Protein AF-A0A0H5Q2P3-F1 (afdb_monomer_lite)

Secondary structure (DSSP, 8-state):
------------------------PPPEEEEEEEEE-S--THHHHHHHHHHHHHHHHHHT-TTEEEEEEEEEE-S-S---TT-HHHHHHHHHHHHHHHHHHHHHHHHHHHHHHHHHHHHHHHHHHHHHTT-----S--HHHHHHHEEEEEEEETTEEEEEETTS-EEEEE---

Radius of gyration: 47.55 Å; chains: 1; bounding box: 119×30×133 Å

InterPro domains:
  IPR006119 Resolvase, N-terminal catalytic domain [PF00239] (30-91)
  IPR006119 Resolvase, N-terminal catalytic domain [SM00857] (30-168)
  IPR036162 Resolvase-like, N-terminal catalytic domain superfamily [G3DSA:3.40.50.1390] (24-170)
  IPR036162 Resolvase-like, N-terminal catalytic domain superfamily [SSF53041] (29-163)

Structure (mmCIF, N/CA/C/O backbone):
data_AF-A0A0H5Q2P3-F1
#
_entry.id   AF-A0A0H5Q2P3-F1
#
loop_
_atom_site.group_PDB
_atom_site.id
_atom_site.type_symbol
_atom_site.label_atom_id
_atom_site.label_alt_id
_atom_site.label_comp_id
_atom_site.label_asym_id
_atom_site.label_entity_id
_atom_site.label_seq_id
_atom_site.pdbx_PDB_ins_code
_atom_site.Cartn_x
_atom_site.Cartn_y
_atom_site.Cartn_z
_atom_site.occupancy
_atom_site.B_iso_or_equiv
_atom_site.auth_seq_id
_atom_site.auth_comp_id
_atom_site.auth_asym_id
_atom_site.auth_atom_id
_atom_site.pdbx_PDB_model_num
ATOM 1 N N . MET A 1 1 ? -90.071 15.839 89.138 1.00 45.66 1 MET A N 1
ATOM 2 C CA . MET A 1 1 ? -89.807 14.801 88.117 1.00 45.66 1 MET A CA 1
ATOM 3 C C . MET A 1 1 ? -89.046 15.456 86.973 1.00 45.66 1 MET A C 1
ATOM 5 O O . MET A 1 1 ? -89.573 16.377 86.366 1.00 45.66 1 MET A O 1
ATOM 9 N N . GLN A 1 2 ? -87.776 15.092 86.784 1.00 47.16 2 GLN A N 1
ATOM 10 C CA . GLN A 1 2 ? -86.859 15.706 85.813 1.00 47.16 2 GLN A CA 1
ATOM 11 C C . GLN A 1 2 ? -87.027 15.054 84.431 1.00 47.16 2 GLN A C 1
ATOM 13 O O . GLN A 1 2 ? -86.997 13.831 84.327 1.00 47.16 2 GLN A O 1
ATOM 18 N N . GLN A 1 3 ? -87.199 15.863 83.381 1.00 50.00 3 GLN A N 1
ATOM 19 C CA . GLN A 1 3 ? -87.182 15.407 81.988 1.00 50.00 3 GLN A CA 1
ATOM 20 C C . GLN A 1 3 ? -85.753 15.024 81.586 1.00 50.00 3 GLN A C 1
ATOM 22 O O . GLN A 1 3 ? -84.859 15.870 81.528 1.00 50.00 3 GLN A O 1
ATOM 27 N N . THR A 1 4 ? -85.536 13.745 81.302 1.00 48.09 4 THR A N 1
ATOM 28 C CA . THR A 1 4 ? -84.261 13.206 80.831 1.00 48.09 4 THR A CA 1
ATOM 29 C C . THR A 1 4 ? -84.142 13.385 79.316 1.00 48.09 4 THR A C 1
ATOM 31 O O . THR A 1 4 ? -84.950 12.883 78.537 1.00 48.09 4 THR A O 1
ATOM 34 N N . LYS A 1 5 ? -83.122 14.130 78.876 1.00 60.91 5 LYS A N 1
ATOM 35 C CA . LYS A 1 5 ? -82.718 14.205 77.464 1.00 60.91 5 LYS A CA 1
ATOM 36 C C . LYS A 1 5 ? -82.157 12.843 77.039 1.00 60.91 5 LYS A C 1
ATOM 38 O O . LYS A 1 5 ? -81.175 12.386 77.618 1.00 60.91 5 LYS A O 1
ATOM 43 N N . ASN A 1 6 ? -82.742 12.223 76.015 1.00 54.59 6 ASN A N 1
ATOM 44 C CA . ASN A 1 6 ? -82.193 11.012 75.400 1.00 54.59 6 ASN A CA 1
ATOM 45 C C . ASN A 1 6 ? -80.932 11.360 74.596 1.00 54.59 6 ASN A C 1
ATOM 47 O O . ASN A 1 6 ? -81.016 11.898 73.494 1.00 54.59 6 ASN A O 1
ATOM 51 N N . ILE A 1 7 ? -79.760 11.050 75.152 1.00 61.44 7 ILE A N 1
ATOM 52 C CA . ILE A 1 7 ? -78.470 11.159 74.464 1.00 61.44 7 ILE A CA 1
ATOM 53 C C . ILE A 1 7 ? -78.120 9.776 73.918 1.00 61.44 7 ILE A C 1
ATOM 55 O O . ILE A 1 7 ? -77.894 8.839 74.679 1.00 61.44 7 ILE A O 1
ATOM 59 N N . THR A 1 8 ? -78.066 9.646 72.593 1.00 52.88 8 THR A N 1
ATOM 60 C CA . THR A 1 8 ? -77.562 8.431 71.940 1.00 52.88 8 THR A CA 1
ATOM 61 C C . THR A 1 8 ? -76.049 8.554 71.799 1.00 52.88 8 THR A C 1
ATOM 63 O O . THR A 1 8 ? -75.558 9.348 71.000 1.00 52.88 8 THR A O 1
ATOM 66 N N . VAL A 1 9 ? -75.305 7.787 72.595 1.00 60.50 9 VAL A N 1
ATOM 67 C CA . VAL A 1 9 ? -73.844 7.700 72.500 1.00 60.50 9 VAL A CA 1
ATOM 68 C C . VAL A 1 9 ? -73.496 6.637 71.464 1.00 60.50 9 VAL A C 1
ATOM 70 O O . VAL A 1 9 ? -73.752 5.454 71.674 1.00 60.50 9 VAL A O 1
ATOM 73 N N . ILE A 1 10 ? -72.913 7.051 70.340 1.00 50.59 10 ILE A N 1
ATOM 74 C CA . ILE A 1 10 ? -72.349 6.122 69.356 1.00 50.59 10 ILE A CA 1
ATOM 75 C C . ILE A 1 10 ? -70.945 5.745 69.848 1.00 50.59 10 ILE A C 1
ATOM 77 O O . ILE A 1 10 ? -70.084 6.625 69.930 1.00 50.59 10 ILE A O 1
ATOM 81 N N . PRO A 1 11 ? -70.681 4.474 70.199 1.00 60.94 11 PRO A N 1
ATOM 82 C CA . PRO A 1 11 ? -69.363 4.070 70.663 1.00 60.94 11 PRO A CA 1
ATOM 83 C C . PRO A 1 11 ? -68.347 4.205 69.527 1.00 60.94 11 PRO A C 1
ATOM 85 O O . PRO A 1 11 ? -68.638 3.894 68.368 1.00 60.94 11 PRO A O 1
ATOM 88 N N . ALA A 1 12 ? -67.132 4.640 69.861 1.00 40.16 12 ALA A N 1
ATOM 89 C CA . ALA A 1 12 ? -66.026 4.649 68.916 1.00 40.16 12 ALA A CA 1
ATOM 90 C C . ALA A 1 12 ? -65.778 3.214 68.422 1.00 40.16 12 ALA A C 1
ATOM 92 O O . ALA A 1 12 ? -65.299 2.355 69.166 1.00 40.16 12 ALA A O 1
ATOM 93 N N . ARG A 1 13 ? -66.116 2.936 67.157 1.00 50.28 13 ARG A N 1
ATOM 94 C CA . ARG A 1 13 ? -65.720 1.694 66.489 1.00 50.28 13 ARG A CA 1
ATOM 95 C C . ARG A 1 13 ? -64.194 1.672 66.435 1.00 50.28 13 ARG A C 1
ATOM 97 O O . ARG A 1 13 ? -63.604 2.418 65.654 1.00 50.28 13 ARG A O 1
ATOM 104 N N . ARG A 1 14 ? -63.543 0.805 67.220 1.00 54.97 14 ARG A N 1
ATOM 105 C CA . ARG A 1 14 ? -62.160 0.415 66.917 1.00 54.97 14 ARG A CA 1
ATOM 106 C C . ARG A 1 14 ? -62.189 -0.182 65.517 1.00 54.97 14 ARG A C 1
ATOM 108 O O . ARG A 1 14 ? -62.821 -1.216 65.305 1.00 54.97 14 ARG A O 1
ATOM 115 N N . ARG A 1 15 ? -61.538 0.475 64.554 1.00 48.56 15 ARG A N 1
ATOM 116 C CA . ARG A 1 15 ? -61.159 -0.214 63.324 1.00 48.56 15 ARG A CA 1
ATOM 117 C C . ARG A 1 15 ? -60.328 -1.409 63.773 1.00 48.56 15 ARG A C 1
ATOM 119 O O . ARG A 1 15 ? -59.270 -1.226 64.366 1.00 48.56 15 ARG A O 1
ATOM 126 N N . VAL A 1 16 ? -60.827 -2.613 63.518 1.00 52.25 16 VAL A N 1
ATOM 127 C CA . VAL A 1 16 ? -60.023 -3.835 63.539 1.00 52.25 16 VAL A CA 1
ATOM 128 C C . VAL A 1 16 ? -59.138 -3.753 62.294 1.00 52.25 16 VAL A C 1
ATOM 130 O O . VAL A 1 16 ? -59.418 -4.346 61.261 1.00 52.25 16 VAL A O 1
ATOM 133 N N . GLY A 1 17 ? -58.175 -2.836 62.341 1.00 41.78 17 GLY A N 1
ATOM 134 C CA . GLY A 1 17 ? -57.186 -2.600 61.310 1.00 41.78 17 GLY A CA 1
ATOM 135 C C . GLY A 1 17 ? -55.901 -3.240 61.778 1.00 41.78 17 GLY A C 1
ATOM 136 O O . GLY A 1 17 ? -55.328 -2.765 62.749 1.00 41.78 17 GLY A O 1
ATOM 137 N N . ASN A 1 18 ? -55.517 -4.303 61.076 1.00 45.16 18 ASN A N 1
ATOM 138 C CA . ASN A 1 18 ? -54.254 -5.019 61.149 1.00 45.16 18 ASN A CA 1
ATOM 139 C C . ASN A 1 18 ? -53.842 -5.481 62.549 1.00 45.16 18 ASN A C 1
ATOM 141 O O . ASN A 1 18 ? -53.477 -4.707 63.428 1.00 45.16 18 ASN A O 1
ATOM 145 N N . SER A 1 19 ? -53.786 -6.800 62.706 1.00 48.91 19 SER A N 1
ATOM 146 C CA . SER A 1 19 ? -52.735 -7.440 63.482 1.00 48.91 19 SER A CA 1
ATOM 147 C C . SER A 1 19 ? -51.402 -6.778 63.121 1.00 48.91 19 SER A C 1
ATOM 149 O O . SER A 1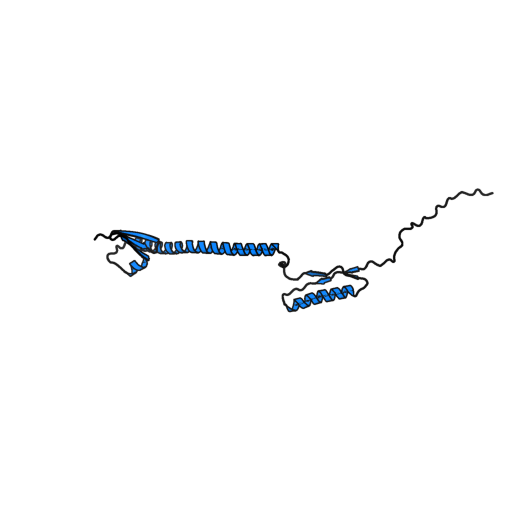 19 ? -50.777 -7.109 62.115 1.00 48.91 19 SER A O 1
ATOM 151 N N . ALA A 1 20 ? -51.010 -5.784 63.918 1.00 46.09 20 ALA A N 1
ATOM 152 C CA . ALA A 1 20 ? -49.665 -5.260 63.952 1.00 46.09 20 ALA A CA 1
ATOM 153 C C . ALA A 1 20 ? -48.793 -6.426 64.412 1.00 46.09 20 ALA A C 1
ATOM 155 O O . ALA A 1 20 ? -48.596 -6.648 65.605 1.00 46.09 20 ALA A O 1
ATOM 156 N N . LYS A 1 21 ? -48.344 -7.231 63.440 1.00 52.78 21 LYS A N 1
ATOM 157 C CA . LYS A 1 21 ? -47.070 -7.927 63.559 1.00 52.78 21 LYS A CA 1
ATOM 158 C C . LYS A 1 21 ? -46.088 -6.882 64.066 1.00 52.78 21 LYS A C 1
ATOM 160 O O . LYS A 1 21 ? -46.120 -5.756 63.561 1.00 52.78 21 LYS A O 1
ATOM 165 N N . GLU A 1 22 ? -45.345 -7.253 65.104 1.00 54.31 22 GLU A N 1
ATOM 166 C CA . GLU A 1 22 ? -44.180 -6.540 65.618 1.00 54.31 22 GLU A CA 1
ATOM 167 C C . GLU A 1 22 ? -43.627 -5.600 64.559 1.00 54.31 22 GLU A C 1
ATOM 169 O O . GLU A 1 22 ? -43.312 -6.028 63.449 1.00 54.31 22 GLU A O 1
ATOM 174 N N . SER A 1 23 ? -43.610 -4.310 64.880 1.00 53.53 23 SER A N 1
ATOM 175 C CA . SER A 1 23 ? -42.927 -3.309 64.083 1.00 53.53 23 SER A CA 1
ATOM 176 C C . SER A 1 23 ? -41.446 -3.676 64.056 1.00 53.53 23 SER A C 1
ATOM 178 O O . SER A 1 23 ? -40.664 -3.158 64.851 1.00 53.53 23 SER A O 1
ATOM 180 N N . GLU A 1 24 ? -41.077 -4.608 63.178 1.00 61.22 24 GLU A N 1
ATOM 181 C CA . GLU A 1 24 ? -39.721 -4.773 62.698 1.00 61.22 24 GLU A CA 1
ATOM 182 C C . GLU A 1 24 ? -39.373 -3.415 62.108 1.00 61.22 24 GLU A C 1
ATOM 184 O O . GLU A 1 24 ? -39.916 -3.000 61.080 1.00 61.22 24 GLU A O 1
ATOM 189 N N . ILE A 1 25 ? -38.558 -2.663 62.846 1.00 66.06 25 ILE A N 1
ATOM 190 C CA . ILE A 1 25 ? -37.957 -1.436 62.346 1.00 66.06 25 ILE A CA 1
ATOM 191 C C . ILE A 1 25 ? -37.365 -1.817 60.985 1.00 66.06 25 ILE A C 1
ATOM 193 O O . ILE A 1 25 ? -36.602 -2.786 60.919 1.00 66.06 25 ILE A O 1
ATOM 197 N N . PRO A 1 26 ? -37.767 -1.154 59.887 1.00 72.94 26 PRO A N 1
ATOM 198 C CA . PRO A 1 26 ? -37.302 -1.542 58.569 1.00 72.94 26 PRO A CA 1
ATOM 199 C C . PRO A 1 26 ? -35.779 -1.456 58.566 1.00 72.94 26 PRO A C 1
ATOM 201 O O . PRO A 1 26 ? -35.215 -0.397 58.855 1.00 72.94 26 PRO A O 1
ATOM 204 N N . LYS A 1 27 ? -35.127 -2.588 58.284 1.00 80.19 27 LYS A N 1
ATOM 205 C CA . LYS A 1 27 ? -33.669 -2.674 58.255 1.00 80.19 27 LYS A CA 1
ATOM 206 C C . LYS A 1 27 ? -33.116 -1.639 57.288 1.00 80.19 27 LYS A C 1
ATOM 208 O O . LYS A 1 27 ? -33.666 -1.417 56.205 1.00 80.19 27 LYS A O 1
ATOM 213 N N . LEU A 1 28 ? -32.015 -1.004 57.672 1.00 81.00 28 LEU A N 1
ATOM 214 C CA . LEU A 1 28 ? -31.369 -0.033 56.805 1.00 81.00 28 LEU A CA 1
ATOM 215 C C . LEU A 1 28 ? -30.769 -0.776 55.610 1.00 81.00 28 LEU A C 1
ATOM 217 O O . LEU A 1 28 ? -29.913 -1.643 55.771 1.00 81.00 28 LEU A O 1
ATOM 221 N N . ARG A 1 29 ? -31.218 -0.439 54.403 1.00 83.25 29 ARG A N 1
ATOM 222 C CA . ARG A 1 29 ? -30.678 -1.007 53.167 1.00 83.25 29 ARG A CA 1
ATOM 223 C C . ARG A 1 29 ? -29.324 -0.374 52.877 1.00 83.25 29 ARG A C 1
ATOM 225 O O . ARG A 1 29 ? -29.259 0.810 52.554 1.00 83.25 29 ARG A O 1
ATOM 232 N N . VAL A 1 30 ? -28.256 -1.155 52.999 1.00 84.25 30 VAL A N 1
ATOM 233 C CA . VAL A 1 30 ? -26.876 -0.684 52.840 1.00 84.25 30 VAL A CA 1
ATOM 234 C C . VAL A 1 30 ? -26.250 -1.331 51.610 1.00 84.25 30 VAL A C 1
ATOM 236 O O . VAL A 1 30 ? -26.335 -2.545 51.419 1.00 84.25 30 VAL A O 1
ATOM 239 N N . ALA A 1 31 ? -25.610 -0.508 50.783 1.00 83.44 31 ALA A N 1
ATOM 240 C CA . ALA A 1 31 ? -24.776 -0.936 49.669 1.00 83.44 31 ALA A CA 1
ATOM 241 C C . ALA A 1 31 ? -23.370 -0.348 49.829 1.00 83.44 31 ALA A C 1
ATOM 243 O O . ALA A 1 31 ? -23.225 0.762 50.345 1.00 83.44 31 ALA A O 1
ATOM 244 N N . ALA A 1 32 ? -22.348 -1.076 49.382 1.00 78.81 32 ALA A N 1
ATOM 245 C CA . ALA A 1 32 ? -20.974 -0.576 49.357 1.00 78.81 32 ALA A CA 1
ATOM 246 C C . ALA A 1 32 ? -20.563 -0.184 47.934 1.00 78.81 32 ALA A C 1
ATOM 248 O O . ALA A 1 32 ? -20.983 -0.824 46.967 1.00 78.81 32 ALA A O 1
ATOM 249 N N . TYR A 1 33 ? -19.741 0.863 47.829 1.00 78.50 33 TYR A N 1
ATOM 250 C CA . TYR A 1 33 ? -19.111 1.283 46.582 1.00 78.50 33 TYR A CA 1
ATOM 251 C C . TYR A 1 33 ? -17.609 0.995 46.629 1.00 78.50 33 TYR A C 1
ATOM 253 O O . TYR A 1 33 ? -16.918 1.522 47.502 1.00 78.50 33 TYR A O 1
ATOM 261 N N . CYS A 1 34 ? -17.111 0.175 45.706 1.00 72.44 34 CYS A N 1
ATOM 262 C CA . CYS A 1 34 ? -15.703 -0.223 45.641 1.00 72.44 34 CYS A CA 1
ATOM 263 C C . CYS A 1 34 ? -15.049 0.331 44.365 1.00 72.44 34 CYS A C 1
ATOM 265 O O . CYS A 1 34 ? -15.642 0.268 43.289 1.00 72.44 34 CYS A O 1
ATOM 267 N N . ARG A 1 35 ? -13.825 0.866 44.479 1.00 68.12 35 ARG A N 1
ATOM 268 C CA . ARG A 1 35 ? -13.028 1.389 43.356 1.00 68.12 35 ARG A CA 1
ATOM 269 C C . ARG A 1 35 ? -11.548 1.081 43.571 1.00 68.12 35 ARG A C 1
ATOM 271 O O . ARG A 1 35 ? -11.008 1.388 44.629 1.00 68.12 35 ARG A O 1
ATOM 278 N N . VAL A 1 36 ? -10.880 0.581 42.536 1.00 65.31 36 VAL A N 1
ATOM 279 C CA . VAL A 1 36 ? -9.415 0.424 42.456 1.00 65.31 36 VAL A CA 1
ATOM 280 C C . VAL A 1 36 ? -8.901 1.221 41.260 1.00 65.31 36 VAL A C 1
ATOM 282 O O . VAL A 1 36 ? -9.552 1.237 40.227 1.00 65.31 36 VAL A O 1
ATOM 285 N N . SER A 1 37 ? -7.807 1.972 41.408 1.00 53.72 37 SER A N 1
ATOM 286 C CA . SER A 1 37 ? -7.390 2.993 40.428 1.00 53.72 37 SER A CA 1
ATOM 287 C C . SER A 1 37 ? -6.096 2.687 39.664 1.00 53.72 37 SER A C 1
ATOM 289 O O . SER A 1 37 ? -5.586 3.587 39.000 1.00 53.72 37 SER A O 1
ATOM 291 N N . THR A 1 38 ? -5.528 1.481 39.765 1.00 53.69 38 THR A N 1
ATOM 292 C CA . THR A 1 38 ? -4.227 1.151 39.146 1.00 53.69 38 THR A CA 1
ATOM 293 C C . THR A 1 38 ? -4.152 -0.287 38.622 1.00 53.69 38 THR A C 1
ATOM 295 O O . THR A 1 38 ? -4.598 -1.209 39.298 1.00 53.69 38 THR A O 1
ATOM 298 N N . ASP A 1 39 ? -3.529 -0.453 37.451 1.00 51.28 39 ASP A N 1
ATOM 299 C CA . ASP A 1 39 ? -3.433 -1.675 36.627 1.00 51.28 39 ASP A CA 1
ATOM 300 C C . ASP A 1 39 ? -2.271 -2.604 37.049 1.00 51.28 39 ASP A C 1
ATOM 302 O O . ASP A 1 39 ? -1.346 -2.859 36.284 1.00 51.28 39 ASP A O 1
ATOM 306 N N . SER A 1 40 ? -2.249 -3.032 38.315 1.00 51.25 40 SER A N 1
ATOM 307 C CA . SER A 1 40 ? -1.289 -4.038 38.806 1.00 51.25 40 SER A CA 1
ATOM 308 C C . SER A 1 40 ? -2.026 -5.325 39.165 1.00 51.25 40 SER A C 1
ATOM 310 O O . SER A 1 40 ? -3.049 -5.264 39.846 1.00 51.25 40 SER A O 1
ATOM 312 N N . ASP A 1 41 ? -1.492 -6.485 38.773 1.00 51.22 41 ASP A N 1
ATOM 313 C CA . ASP A 1 41 ? -2.068 -7.810 39.061 1.00 51.22 41 ASP A CA 1
ATOM 314 C C . ASP A 1 41 ? -2.225 -8.081 40.573 1.00 51.22 41 ASP A C 1
ATOM 316 O O . ASP A 1 41 ? -3.123 -8.812 40.991 1.00 51.22 41 ASP A O 1
ATOM 320 N N . GLU A 1 42 ? -1.431 -7.417 41.422 1.00 52.88 42 GLU A N 1
ATOM 321 C CA . GLU A 1 42 ? -1.582 -7.445 42.887 1.00 52.88 42 GLU A CA 1
ATOM 322 C C . GLU A 1 42 ? -2.919 -6.831 43.370 1.00 52.88 42 GLU A C 1
ATOM 324 O O . GLU A 1 42 ? -3.331 -7.049 44.512 1.00 52.88 42 GLU A O 1
ATOM 329 N N . GLN A 1 43 ? -3.626 -6.081 42.513 1.00 54.38 43 GLN A N 1
ATOM 330 C CA . GLN A 1 43 ? -4.892 -5.410 42.831 1.00 54.38 43 GLN A CA 1
ATOM 331 C C . GLN A 1 43 ? -6.144 -6.236 42.515 1.00 54.38 43 GLN A C 1
ATOM 333 O O . GLN A 1 43 ? -7.208 -5.925 43.049 1.00 54.38 43 GLN A O 1
ATOM 338 N N . ALA A 1 44 ? -6.055 -7.307 41.718 1.00 52.19 44 ALA A N 1
ATOM 339 C CA . ALA A 1 44 ? -7.192 -8.220 41.544 1.00 52.19 44 ALA A CA 1
ATOM 340 C C . ALA A 1 44 ? -7.592 -8.828 42.902 1.00 52.19 44 ALA A C 1
ATOM 342 O O . ALA A 1 44 ? -8.761 -8.820 43.291 1.00 52.19 44 ALA A O 1
ATOM 343 N N . THR A 1 45 ? -6.579 -9.199 43.689 1.00 54.75 45 THR A N 1
ATOM 344 C CA . THR A 1 45 ? -6.725 -9.658 45.073 1.00 54.75 45 THR A CA 1
ATOM 345 C C . THR A 1 45 ? -7.248 -8.554 45.999 1.00 54.75 45 THR A C 1
ATOM 347 O O . THR A 1 45 ? -8.010 -8.839 46.918 1.00 54.75 45 THR A O 1
ATOM 350 N N . SER A 1 46 ? -6.885 -7.282 45.777 1.00 65.06 46 SER A N 1
ATOM 351 C CA . SER A 1 46 ? -7.347 -6.163 46.616 1.00 65.06 46 SER A CA 1
ATOM 352 C C . SER A 1 46 ? -8.794 -5.753 46.324 1.00 65.06 46 SER A C 1
ATOM 354 O O . SER A 1 46 ? -9.480 -5.262 47.222 1.00 65.06 46 SER A O 1
ATOM 356 N N . TYR A 1 47 ? -9.280 -5.965 45.100 1.00 68.31 47 TYR A N 1
ATOM 357 C CA . TYR A 1 47 ? -10.676 -5.755 44.731 1.00 68.31 47 TYR A CA 1
ATOM 358 C C . TYR A 1 47 ? -11.578 -6.836 45.328 1.00 68.31 47 TYR A C 1
ATOM 360 O O . TYR A 1 47 ? -12.543 -6.513 46.022 1.00 68.31 47 TYR A O 1
ATOM 368 N N . GLU A 1 48 ? -11.234 -8.109 45.123 1.00 71.06 48 GLU A N 1
ATOM 369 C CA . GLU A 1 48 ? -11.977 -9.232 45.704 1.00 71.06 48 GLU A CA 1
ATOM 370 C C . GLU A 1 48 ? -11.999 -9.137 47.235 1.00 71.06 48 GLU A C 1
ATOM 372 O O . GLU A 1 48 ? -13.068 -9.244 47.836 1.00 71.06 48 GLU A O 1
ATOM 377 N N . ALA A 1 49 ? -10.868 -8.776 47.856 1.00 75.62 49 ALA A N 1
ATOM 378 C CA . ALA A 1 49 ? -10.793 -8.531 49.294 1.00 75.62 49 ALA A CA 1
ATOM 379 C C . ALA A 1 49 ? -11.666 -7.351 49.760 1.00 75.62 49 ALA A C 1
ATOM 381 O O . ALA A 1 49 ? -12.260 -7.423 50.833 1.00 75.62 49 ALA A O 1
ATOM 382 N N . GLN A 1 50 ? -11.778 -6.261 48.987 1.00 73.62 50 GLN A N 1
ATOM 383 C CA . GLN A 1 50 ? -12.661 -5.134 49.327 1.00 73.62 50 GLN A CA 1
ATOM 384 C C . GLN A 1 50 ? -14.138 -5.525 49.242 1.00 73.62 50 GLN A C 1
ATOM 386 O O . GLN A 1 50 ? -14.918 -5.193 50.137 1.00 73.62 50 GLN A O 1
ATOM 391 N N . VAL A 1 51 ? -14.522 -6.248 48.188 1.00 79.06 51 VAL A N 1
ATOM 392 C CA . VAL A 1 51 ? -15.892 -6.741 48.004 1.00 79.06 51 VAL A CA 1
ATOM 393 C C . VAL A 1 51 ? -16.263 -7.693 49.138 1.00 79.06 51 VAL A C 1
ATOM 395 O O . VAL A 1 51 ? -17.324 -7.536 49.744 1.00 79.06 51 VAL A O 1
ATOM 398 N N . GLU A 1 52 ? -15.386 -8.640 49.468 1.00 82.62 52 GLU A N 1
ATOM 399 C CA . GLU A 1 52 ? -15.586 -9.592 50.562 1.00 82.62 52 GLU A CA 1
ATOM 400 C C . GLU A 1 52 ? -15.671 -8.874 51.917 1.00 82.62 52 GLU A C 1
ATOM 402 O O . GLU A 1 52 ? -16.665 -9.019 52.630 1.00 82.62 52 GLU A O 1
ATOM 407 N N . HIS A 1 53 ? -14.712 -7.994 52.222 1.00 84.38 53 HIS A N 1
ATOM 408 C CA . HIS A 1 53 ? -14.673 -7.241 53.475 1.00 84.38 53 HIS A CA 1
ATOM 409 C C . HIS A 1 53 ? -15.956 -6.438 53.722 1.00 84.38 53 HIS A C 1
ATOM 411 O O . HIS A 1 53 ? -16.536 -6.513 54.807 1.00 84.38 53 HIS A O 1
ATOM 417 N N . TYR A 1 54 ? -16.425 -5.676 52.728 1.00 81.06 54 TYR A N 1
ATOM 418 C CA . TYR A 1 54 ? -17.632 -4.863 52.885 1.00 81.06 54 TYR A CA 1
ATOM 419 C C . TYR A 1 54 ? -18.918 -5.692 52.842 1.00 81.06 54 TYR A C 1
ATOM 421 O O . TYR A 1 54 ? -19.879 -5.342 53.531 1.00 81.06 54 TYR A O 1
ATOM 429 N N . THR A 1 55 ? -18.940 -6.807 52.104 1.00 83.62 55 THR A N 1
ATOM 430 C CA . THR A 1 55 ? -20.052 -7.768 52.165 1.00 83.62 55 THR A CA 1
ATOM 431 C C . THR A 1 55 ? -20.221 -8.287 53.587 1.00 83.62 55 THR A C 1
ATOM 433 O O . THR A 1 55 ? -21.323 -8.237 54.141 1.00 83.62 55 THR A O 1
ATOM 436 N N . ASP A 1 56 ? -19.128 -8.734 54.199 1.00 86.44 56 ASP A N 1
ATOM 437 C CA . ASP A 1 56 ? -19.138 -9.290 55.547 1.00 86.44 56 ASP A CA 1
ATOM 438 C C . ASP A 1 56 ? -19.422 -8.222 56.598 1.00 86.44 56 ASP A C 1
ATOM 440 O O . ASP A 1 56 ? -20.210 -8.449 57.517 1.00 86.44 56 ASP A O 1
ATOM 444 N N . TYR A 1 57 ? -18.861 -7.023 56.435 1.00 85.44 57 TYR A N 1
ATOM 445 C CA . TYR A 1 57 ? -19.129 -5.894 57.320 1.00 85.44 57 TYR A CA 1
ATOM 446 C C . TYR A 1 57 ? -20.613 -5.507 57.329 1.00 85.44 57 TYR A C 1
ATOM 448 O O . TYR A 1 57 ? -21.186 -5.274 58.397 1.00 85.44 57 TYR A O 1
ATOM 456 N N . ILE A 1 58 ? -21.265 -5.491 56.161 1.00 86.50 58 ILE A N 1
ATOM 457 C CA . ILE A 1 58 ? -22.695 -5.187 56.072 1.00 86.50 58 ILE A CA 1
ATOM 458 C C . ILE A 1 58 ? -23.527 -6.321 56.677 1.00 86.50 58 ILE A C 1
ATOM 460 O O . ILE A 1 58 ? -24.433 -6.062 57.466 1.00 86.50 58 ILE A O 1
ATOM 464 N N . ARG A 1 59 ? -23.194 -7.581 56.370 1.00 84.81 59 ARG A N 1
ATOM 465 C CA . ARG A 1 59 ? -23.920 -8.761 56.873 1.00 84.81 59 ARG A CA 1
ATOM 466 C C . ARG A 1 59 ? -23.772 -8.984 58.376 1.00 84.81 59 ARG A C 1
ATOM 468 O O . ARG A 1 59 ? -24.659 -9.572 58.989 1.00 84.81 59 ARG A O 1
ATOM 475 N N . LYS A 1 60 ? -22.678 -8.518 58.981 1.00 90.50 60 LYS A N 1
ATOM 476 C CA . LYS A 1 60 ? -22.432 -8.629 60.426 1.00 90.50 60 LYS A CA 1
ATOM 477 C C . LYS A 1 60 ? -23.399 -7.784 61.265 1.00 90.50 60 LYS A C 1
ATOM 479 O O . LYS A 1 60 ? -23.557 -8.057 62.452 1.00 90.50 60 LYS A O 1
ATOM 484 N N . ASN A 1 61 ? -24.050 -6.784 60.670 1.00 86.19 61 ASN A N 1
ATOM 485 C CA . ASN A 1 61 ? -25.010 -5.922 61.351 1.00 86.19 61 ASN A CA 1
ATOM 486 C C . ASN A 1 61 ? -26.448 -6.431 61.113 1.00 86.19 61 ASN A C 1
ATOM 488 O O . ASN A 1 61 ? -26.954 -6.300 60.000 1.00 86.19 61 ASN A O 1
ATOM 492 N N . PRO A 1 62 ? -27.146 -6.981 62.130 1.00 83.44 62 PRO A N 1
ATOM 493 C CA . PRO A 1 62 ? -28.493 -7.544 61.956 1.00 83.44 62 PRO A CA 1
ATOM 494 C C . PRO A 1 62 ? -29.558 -6.488 61.619 1.00 83.44 62 PRO A C 1
ATOM 496 O O . PRO A 1 62 ? -30.596 -6.833 61.048 1.00 83.44 62 PRO A O 1
ATOM 499 N N . GLU A 1 63 ? -29.265 -5.221 61.927 1.00 85.06 63 GLU A N 1
ATOM 500 C CA . GLU A 1 63 ? -30.074 -4.033 61.631 1.00 85.06 63 GLU A CA 1
ATOM 501 C C . GLU A 1 63 ? -29.992 -3.596 60.159 1.00 85.06 63 GLU A C 1
ATOM 503 O O . GLU A 1 63 ? -30.728 -2.700 59.736 1.00 85.06 63 GLU A O 1
ATOM 508 N N . TRP A 1 64 ? -29.083 -4.182 59.372 1.00 87.00 64 TRP A N 1
ATOM 509 C CA . TRP A 1 64 ? -28.858 -3.819 57.976 1.00 87.00 64 TRP A CA 1
ATOM 510 C C . TRP A 1 64 ? -29.333 -4.914 57.022 1.00 87.00 64 TRP A C 1
ATOM 512 O O . TRP A 1 64 ? -29.285 -6.110 57.308 1.00 87.00 64 TRP A O 1
ATOM 522 N N . GLU A 1 65 ? -29.794 -4.486 55.853 1.00 84.50 65 GLU A N 1
ATOM 523 C CA . GLU A 1 65 ? -30.133 -5.346 54.727 1.00 84.50 65 GLU A CA 1
ATOM 524 C C . GLU A 1 65 ? -29.135 -5.077 53.599 1.00 84.50 65 GLU A C 1
ATOM 526 O O . GLU A 1 65 ? -28.988 -3.944 53.134 1.00 84.50 65 GLU A O 1
ATOM 531 N N . PHE A 1 66 ? -28.432 -6.118 53.155 1.00 83.06 66 PHE A N 1
ATOM 532 C CA . PHE A 1 66 ? -27.463 -6.011 52.070 1.00 83.06 66 PHE A CA 1
ATOM 533 C C . PHE A 1 66 ? -28.180 -5.742 50.741 1.00 83.06 66 PHE A C 1
ATOM 535 O O . PHE A 1 66 ? -28.830 -6.624 50.183 1.00 83.06 66 PHE A O 1
ATOM 542 N N . ALA A 1 67 ? -28.051 -4.519 50.230 1.00 81.50 67 ALA A N 1
ATOM 543 C CA . ALA A 1 67 ? -28.702 -4.073 49.000 1.00 81.50 67 ALA A CA 1
ATOM 544 C C . ALA A 1 67 ? -27.845 -4.289 47.737 1.00 81.50 67 ALA A C 1
ATOM 546 O O . ALA A 1 67 ? -28.325 -4.042 46.632 1.00 81.50 67 ALA A O 1
ATOM 547 N N . GLY A 1 68 ? -26.604 -4.760 47.898 1.00 75.25 68 GLY A N 1
ATOM 548 C CA . GLY A 1 68 ? -25.666 -5.051 46.815 1.00 75.25 68 GLY A CA 1
ATOM 549 C C . GLY A 1 68 ? -24.332 -4.323 46.967 1.00 75.25 68 GLY A C 1
ATOM 550 O O . GLY A 1 68 ? -24.144 -3.496 47.860 1.00 75.25 68 GLY A O 1
ATOM 551 N N . ILE A 1 69 ? -23.399 -4.639 46.075 1.00 76.75 69 ILE A N 1
ATOM 552 C CA . ILE A 1 69 ? -22.130 -3.921 45.933 1.00 76.75 69 ILE A CA 1
ATOM 553 C C . ILE A 1 69 ? -22.088 -3.327 44.538 1.00 76.75 69 ILE A C 1
ATOM 555 O O . ILE A 1 69 ? -22.326 -4.022 43.551 1.00 76.75 69 ILE A O 1
ATOM 559 N N . PHE A 1 70 ? -21.794 -2.035 44.480 1.00 72.06 70 PHE A N 1
ATOM 560 C CA . PHE A 1 70 ? -21.566 -1.310 43.245 1.00 72.06 70 PHE A CA 1
ATOM 561 C C . PHE A 1 70 ? -20.068 -1.113 43.106 1.00 72.06 70 PHE A C 1
ATOM 563 O O . PHE A 1 70 ? -19.426 -0.535 43.974 1.00 72.06 70 PHE A O 1
ATOM 570 N N . ALA A 1 71 ? -19.498 -1.612 42.027 1.00 64.31 71 ALA A N 1
ATOM 571 C CA . ALA A 1 71 ? -18.089 -1.432 41.759 1.00 64.31 71 ALA A CA 1
ATOM 572 C C . ALA A 1 71 ? -17.919 -0.619 40.490 1.00 64.31 71 ALA A C 1
ATOM 574 O O . ALA A 1 71 ? -18.531 -0.925 39.464 1.00 64.31 71 ALA A O 1
ATOM 575 N N . ASP A 1 72 ? -17.080 0.402 40.585 1.00 58.66 72 ASP A N 1
ATOM 576 C CA . ASP A 1 72 ? -16.445 0.996 39.425 1.00 58.66 72 ASP A CA 1
ATOM 577 C C . ASP A 1 72 ? -15.065 0.352 39.368 1.00 58.66 72 ASP A C 1
ATOM 579 O O . ASP A 1 72 ? -14.185 0.659 40.180 1.00 58.66 72 ASP A O 1
ATOM 583 N N . ASP A 1 73 ? -1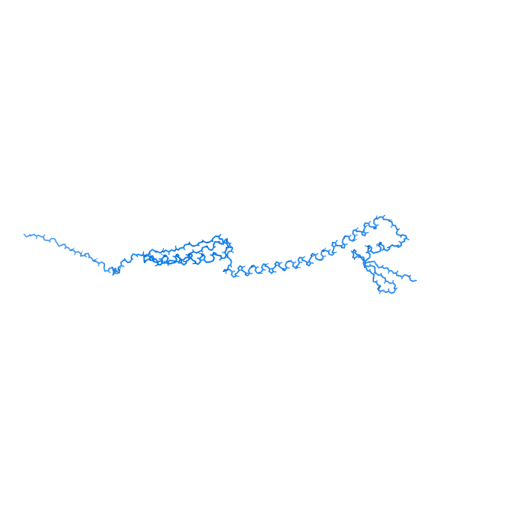4.923 -0.625 38.471 1.00 50.75 73 ASP A N 1
ATOM 584 C CA . ASP A 1 73 ? -13.610 -1.061 38.012 1.00 50.75 73 ASP A CA 1
ATOM 585 C C . ASP A 1 73 ? -12.963 0.219 37.499 1.00 50.75 73 ASP A C 1
ATOM 587 O O . ASP A 1 73 ? -13.321 0.688 36.420 1.00 50.75 73 ASP A O 1
ATOM 591 N N . GLY A 1 74 ? -12.120 0.853 38.318 1.00 47.97 74 GLY A N 1
ATOM 592 C CA . GLY A 1 74 ? -11.475 2.118 38.012 1.00 47.97 74 GLY A CA 1
ATOM 593 C C . GLY A 1 74 ? -10.449 1.888 36.919 1.00 47.97 74 GLY A C 1
ATOM 594 O O . GLY A 1 74 ? -9.244 1.919 37.121 1.00 47.97 74 GLY A O 1
ATOM 595 N N . ILE A 1 75 ? -10.976 1.672 35.735 1.00 44.16 75 ILE A N 1
ATOM 596 C CA . ILE A 1 75 ? -10.334 1.567 34.460 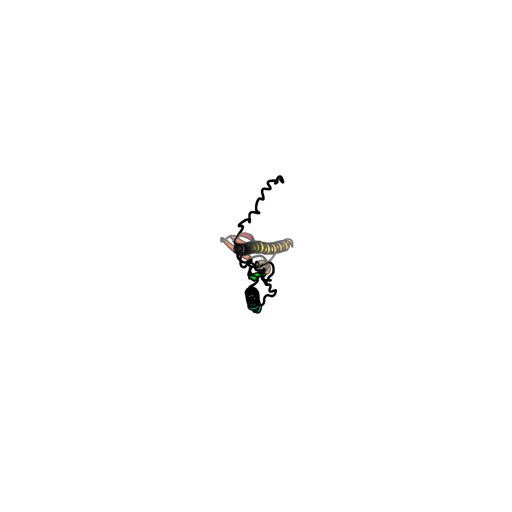1.00 44.16 75 ILE A CA 1
ATOM 597 C C . ILE A 1 75 ? -11.214 2.512 33.667 1.00 44.16 75 ILE A C 1
ATOM 599 O O . ILE A 1 75 ? -12.395 2.228 33.480 1.00 44.16 75 ILE A O 1
ATOM 603 N N . SER A 1 76 ? -10.660 3.696 33.367 1.00 49.94 76 SER A N 1
ATOM 604 C CA . SER A 1 76 ? -10.932 4.530 32.185 1.00 49.94 76 SER A CA 1
ATOM 605 C C . SER A 1 76 ? -12.151 4.076 31.382 1.00 49.94 76 SER A C 1
ATOM 607 O O . SER A 1 76 ? -12.180 2.906 31.052 1.00 49.94 76 SER A O 1
ATOM 609 N N . GLY A 1 77 ? -13.090 4.954 30.995 1.00 44.28 77 GLY A N 1
ATOM 610 C CA . GLY A 1 77 ? -14.296 4.658 30.184 1.00 44.28 77 GLY A CA 1
ATOM 611 C C . GLY A 1 77 ? -14.092 3.870 28.866 1.00 44.28 77 GLY A C 1
ATOM 612 O O . GLY A 1 77 ? -14.435 4.333 27.786 1.00 44.28 77 GLY A O 1
ATOM 613 N N . THR A 1 78 ? -13.558 2.659 28.971 1.00 51.41 78 THR A N 1
ATOM 614 C CA . THR A 1 78 ? -12.926 1.772 27.991 1.00 51.41 78 THR A CA 1
ATOM 615 C C . THR A 1 78 ? -13.011 0.319 28.488 1.00 51.41 78 THR A C 1
ATOM 617 O O . THR A 1 78 ? -12.254 -0.533 28.035 1.00 51.41 78 THR A O 1
ATOM 620 N N . ASN A 1 79 ? -13.911 -0.010 29.427 1.00 45.78 79 ASN A N 1
ATOM 621 C CA . ASN A 1 79 ? -14.173 -1.402 29.795 1.00 45.78 79 ASN A CA 1
ATOM 622 C C . ASN A 1 79 ? -15.145 -2.029 28.773 1.00 45.78 79 ASN A C 1
ATOM 624 O O . ASN A 1 79 ? -16.327 -1.683 28.699 1.00 45.78 79 ASN A O 1
ATOM 628 N N . THR A 1 80 ? -14.619 -2.918 27.930 1.00 50.47 80 THR A N 1
ATOM 629 C CA . THR A 1 80 ? -15.297 -3.522 26.764 1.00 50.47 80 THR A CA 1
ATOM 630 C C . THR A 1 80 ? -15.611 -5.007 26.965 1.00 50.47 80 THR A C 1
ATOM 632 O O . THR A 1 80 ? -16.179 -5.649 26.081 1.00 50.47 80 THR A O 1
ATOM 635 N N . LYS A 1 81 ? -15.331 -5.558 28.158 1.00 50.12 81 LYS A N 1
ATOM 636 C CA . LYS A 1 81 ? -15.466 -6.995 28.473 1.00 50.12 81 LYS A CA 1
ATOM 637 C C . LYS A 1 81 ? -16.893 -7.561 28.360 1.00 50.12 81 LYS A C 1
ATOM 639 O O . LYS A 1 81 ? -17.044 -8.775 28.321 1.00 50.12 81 LYS A O 1
ATOM 644 N N . LYS A 1 82 ? -17.935 -6.724 28.265 1.00 49.25 82 LYS A N 1
ATOM 645 C CA . LYS A 1 82 ? -19.340 -7.147 28.050 1.00 49.25 82 LYS A CA 1
ATOM 646 C C . LYS A 1 82 ? -20.017 -6.526 26.825 1.00 49.25 82 LYS A C 1
ATOM 648 O O . LYS A 1 82 ? -21.242 -6.476 26.758 1.00 49.25 82 LYS A O 1
ATOM 653 N N . ARG A 1 83 ? -19.256 -6.043 25.842 1.00 56.03 83 ARG A N 1
ATOM 654 C CA . ARG A 1 83 ? -19.836 -5.530 24.596 1.00 56.03 83 ARG A CA 1
ATOM 655 C C . ARG A 1 83 ? -19.491 -6.464 23.442 1.00 56.03 83 ARG A C 1
ATOM 657 O O . ARG A 1 83 ? -18.580 -6.176 22.674 1.00 56.03 83 ARG A O 1
ATOM 664 N N . GLU A 1 84 ? -20.226 -7.569 23.313 1.00 59.78 84 GLU A N 1
ATOM 665 C CA . GLU A 1 84 ? -20.128 -8.439 22.127 1.00 59.78 84 GLU A CA 1
ATOM 666 C C . GLU A 1 84 ? -20.221 -7.621 20.835 1.00 59.78 84 GLU A C 1
ATOM 668 O O . GLU A 1 84 ? -19.416 -7.811 19.931 1.00 59.78 84 GLU A O 1
ATOM 673 N N . GLU A 1 85 ? -21.127 -6.644 20.793 1.00 57.09 85 GLU A N 1
ATOM 674 C CA . GLU A 1 85 ? -21.293 -5.752 19.644 1.00 57.09 85 GLU A CA 1
ATOM 675 C C . GLU A 1 85 ? -20.091 -4.823 19.419 1.00 57.09 85 GLU A C 1
ATOM 677 O O . GLU A 1 85 ? -19.653 -4.666 18.288 1.00 57.09 85 GLU A O 1
ATOM 682 N N . PHE A 1 86 ? -19.464 -4.291 20.472 1.00 60.66 86 PHE A N 1
ATOM 683 C CA . PHE A 1 86 ? -18.253 -3.468 20.322 1.00 60.66 86 PHE A CA 1
ATOM 684 C C . PHE A 1 86 ? -17.045 -4.299 19.878 1.00 60.66 86 PHE A C 1
ATOM 686 O O . PHE A 1 86 ? -16.233 -3.844 19.080 1.00 60.66 86 PHE A O 1
ATOM 693 N N . ASN A 1 87 ? -16.917 -5.530 20.377 1.00 65.06 87 ASN A N 1
ATOM 694 C CA . ASN A 1 87 ? -15.852 -6.435 19.954 1.00 65.06 87 ASN A CA 1
ATOM 695 C C . ASN A 1 87 ? -16.067 -6.899 18.504 1.00 65.06 87 ASN A C 1
ATOM 697 O O . ASN A 1 87 ? -15.100 -6.992 17.751 1.00 65.06 87 ASN A O 1
ATOM 701 N N . LYS A 1 88 ? -17.319 -7.123 18.080 1.00 71.69 88 LYS A N 1
ATOM 7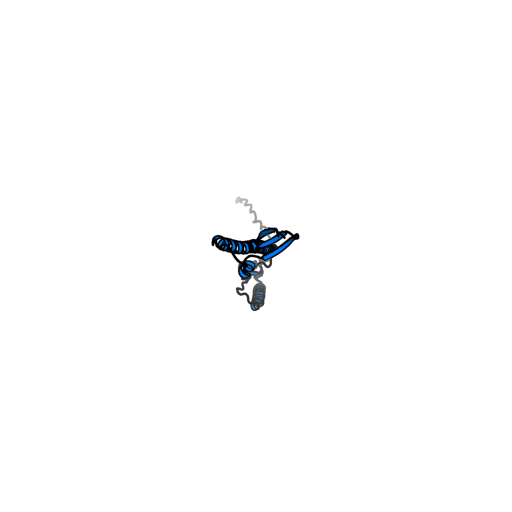02 C CA . LYS A 1 88 ? -17.665 -7.342 16.666 1.00 71.69 88 LYS A CA 1
ATOM 703 C C . LYS A 1 88 ? -17.310 -6.131 15.809 1.00 71.69 88 LYS A C 1
ATOM 705 O O . LYS A 1 88 ? -16.708 -6.309 14.757 1.00 71.69 88 LYS A O 1
ATOM 710 N N . GLU A 1 89 ? -17.633 -4.925 16.264 1.00 76.25 89 GLU A N 1
ATOM 711 C CA . GLU A 1 89 ? -17.345 -3.687 15.538 1.00 76.25 89 GLU A CA 1
ATOM 712 C C . GLU A 1 89 ? -15.836 -3.436 15.425 1.00 76.25 89 GLU A C 1
ATOM 714 O O . GLU A 1 89 ? -15.343 -3.182 14.332 1.00 76.25 89 GLU A O 1
ATOM 719 N N . ASN A 1 90 ? -15.065 -3.642 16.496 1.00 75.56 90 ASN A N 1
ATOM 720 C CA . ASN A 1 90 ? -13.601 -3.594 16.440 1.00 75.56 90 ASN A CA 1
ATOM 721 C C . ASN A 1 90 ? -13.013 -4.635 15.486 1.00 75.56 90 ASN A C 1
ATOM 723 O O . ASN A 1 90 ? -12.118 -4.313 14.709 1.00 75.56 90 ASN A O 1
ATOM 727 N N . ASN A 1 91 ? -13.510 -5.872 15.514 1.00 79.06 91 ASN A N 1
ATOM 728 C CA . ASN A 1 91 ? -13.046 -6.913 14.598 1.00 79.06 91 ASN A CA 1
ATOM 729 C C . ASN A 1 91 ? -13.398 -6.580 13.138 1.00 79.06 91 ASN A C 1
ATOM 731 O O . ASN A 1 91 ? -12.584 -6.812 12.242 1.00 79.06 91 ASN A O 1
ATOM 735 N N . ALA A 1 92 ? -14.575 -5.998 12.889 1.00 87.19 92 ALA A N 1
ATOM 736 C CA . ALA A 1 92 ? -14.973 -5.519 11.569 1.00 87.19 92 ALA A CA 1
ATOM 737 C C . ALA A 1 92 ? -14.081 -4.361 11.098 1.00 87.19 92 ALA A C 1
ATOM 739 O O . ALA A 1 92 ? -13.593 -4.390 9.970 1.00 87.19 92 ALA A O 1
ATOM 740 N N . LEU A 1 93 ? -13.795 -3.393 11.974 1.00 90.00 93 LEU A N 1
ATOM 741 C CA . LEU A 1 93 ? -12.894 -2.275 11.690 1.00 90.00 93 LEU A CA 1
ATOM 742 C C . LEU A 1 93 ? -11.466 -2.750 11.410 1.00 90.00 93 LEU A C 1
ATOM 744 O O . LEU A 1 93 ? -10.862 -2.291 10.449 1.00 90.00 93 LEU A O 1
ATOM 748 N N . LEU A 1 94 ? -10.939 -3.699 12.188 1.00 86.88 94 LEU A N 1
ATOM 749 C CA . LEU A 1 94 ? -9.630 -4.320 11.944 1.00 86.88 94 LEU A CA 1
ATOM 750 C C . LEU A 1 94 ? -9.583 -5.033 10.589 1.00 86.88 94 LEU A C 1
ATOM 752 O O . LEU A 1 94 ? -8.594 -4.925 9.867 1.00 86.88 94 LEU A O 1
ATOM 756 N N . THR A 1 95 ? -10.655 -5.736 10.227 1.00 90.38 95 THR A N 1
ATOM 757 C CA . THR A 1 95 ? -10.757 -6.428 8.934 1.00 90.38 95 THR A CA 1
ATOM 758 C C . THR A 1 95 ? -10.784 -5.432 7.775 1.00 90.38 95 THR A C 1
ATOM 760 O O . THR A 1 95 ? -10.087 -5.616 6.776 1.00 90.38 95 THR A O 1
ATOM 763 N N . GLU A 1 96 ? -11.554 -4.352 7.908 1.00 93.00 96 GLU A N 1
ATOM 764 C CA . GLU A 1 96 ? -11.621 -3.303 6.892 1.00 93.00 96 GLU A CA 1
ATOM 765 C C . GLU A 1 96 ? -10.296 -2.538 6.786 1.00 93.00 96 GLU A C 1
ATOM 767 O O . GLU A 1 96 ? -9.838 -2.238 5.689 1.00 93.00 96 GLU A O 1
ATOM 772 N N . GLU A 1 97 ? -9.615 -2.295 7.904 1.00 92.38 97 GLU A N 1
ATOM 773 C CA . GLU A 1 97 ? -8.293 -1.668 7.930 1.00 92.38 97 GLU A CA 1
ATOM 774 C C . GLU A 1 97 ? -7.256 -2.507 7.175 1.00 92.38 97 GLU A C 1
ATOM 776 O O . GLU A 1 97 ? -6.549 -1.988 6.307 1.00 92.38 97 GLU A O 1
ATOM 781 N N . GLN A 1 98 ? -7.237 -3.820 7.418 1.00 92.00 98 GLN A N 1
ATOM 782 C CA . GLN A 1 98 ? -6.385 -4.758 6.687 1.00 92.00 98 GLN A CA 1
ATOM 783 C C . GLN A 1 98 ? -6.703 -4.764 5.189 1.00 92.00 98 GLN A C 1
ATOM 785 O O . GLN A 1 98 ? -5.792 -4.765 4.356 1.00 92.00 98 GLN A O 1
ATOM 790 N N . ARG A 1 99 ? -7.990 -4.728 4.831 1.00 94.31 99 ARG A N 1
ATOM 791 C CA . ARG A 1 99 ? -8.434 -4.657 3.438 1.00 94.31 99 ARG A CA 1
ATOM 792 C C . ARG A 1 99 ? -7.967 -3.366 2.765 1.00 94.31 99 ARG A C 1
ATOM 794 O O . ARG A 1 99 ? -7.369 -3.427 1.690 1.00 94.31 99 ARG A O 1
ATOM 801 N N . LEU A 1 100 ? -8.195 -2.221 3.404 1.00 92.69 100 LEU A N 1
ATOM 802 C CA . LEU A 1 100 ? -7.791 -0.907 2.904 1.00 92.69 100 LEU A CA 1
ATOM 803 C C . LEU A 1 100 ? -6.267 -0.798 2.784 1.00 92.69 100 LEU A C 1
ATOM 805 O O . LEU A 1 100 ? -5.769 -0.232 1.811 1.00 92.69 100 LEU A O 1
ATOM 809 N N . ARG A 1 101 ? -5.501 -1.380 3.717 1.00 91.69 101 ARG A N 1
ATOM 810 C CA . ARG A 1 101 ? -4.039 -1.488 3.587 1.00 91.69 101 ARG A CA 1
ATOM 811 C C . ARG A 1 101 ? -3.635 -2.296 2.364 1.00 91.69 101 ARG A C 1
ATOM 813 O O . ARG A 1 101 ? -2.812 -1.818 1.591 1.00 91.69 101 ARG A O 1
ATOM 820 N N . ALA A 1 102 ? -4.228 -3.470 2.160 1.00 91.19 102 ALA A N 1
ATOM 821 C CA . ALA A 1 102 ? -3.920 -4.307 1.006 1.00 91.19 102 ALA A CA 1
ATOM 822 C C . ALA A 1 102 ? -4.262 -3.610 -0.324 1.00 91.19 102 ALA A C 1
ATOM 824 O O . ALA A 1 102 ? -3.523 -3.730 -1.302 1.00 91.19 102 ALA A O 1
ATOM 825 N N . GLU A 1 103 ? -5.363 -2.859 -0.376 1.00 91.44 103 GLU A N 1
ATOM 826 C CA . GLU A 1 103 ? -5.734 -2.055 -1.543 1.00 91.44 103 GLU A CA 1
ATOM 827 C C . GLU A 1 103 ? -4.760 -0.895 -1.777 1.00 91.44 103 GLU A C 1
ATOM 829 O O . GLU A 1 103 ? -4.282 -0.701 -2.897 1.00 91.44 103 GLU A O 1
ATOM 834 N N . LYS A 1 104 ? -4.391 -0.171 -0.715 1.00 86.62 104 LYS A N 1
ATOM 835 C CA . LYS A 1 104 ? -3.376 0.882 -0.776 1.00 86.62 104 LYS A CA 1
ATOM 836 C C . LYS A 1 104 ? -2.044 0.333 -1.277 1.00 86.62 104 LYS A C 1
ATOM 838 O O . LYS A 1 104 ? -1.436 0.956 -2.137 1.00 86.62 104 LYS A O 1
ATOM 843 N N . ASP A 1 105 ? -1.598 -0.819 -0.789 1.00 83.75 105 ASP A N 1
ATOM 844 C CA . ASP A 1 105 ? -0.326 -1.410 -1.210 1.00 83.75 105 ASP A CA 1
ATOM 845 C C . ASP A 1 105 ? -0.359 -1.814 -2.693 1.00 83.75 105 ASP A C 1
ATOM 847 O O . ASP A 1 105 ? 0.599 -1.553 -3.425 1.00 83.75 105 ASP A O 1
ATOM 851 N N . LYS A 1 106 ? -1.494 -2.331 -3.189 1.00 83.94 106 LYS A N 1
ATOM 852 C CA . LYS A 1 106 ? -1.707 -2.560 -4.630 1.00 83.94 106 LYS A CA 1
ATOM 853 C C . LYS A 1 106 ? -1.616 -1.257 -5.427 1.00 83.94 106 LYS A C 1
ATOM 855 O O . LYS A 1 106 ? -0.862 -1.197 -6.397 1.00 83.94 106 LYS A O 1
ATOM 860 N N . LEU A 1 107 ? -2.315 -0.202 -5.005 1.00 78.94 107 LEU A N 1
ATOM 861 C CA . LEU A 1 107 ? -2.280 1.104 -5.676 1.00 78.94 107 LEU A CA 1
ATOM 862 C C . LEU A 1 107 ? -0.885 1.738 -5.642 1.00 78.94 107 LEU A C 1
ATOM 864 O O . LEU A 1 107 ? -0.422 2.272 -6.645 1.00 78.94 107 LEU A O 1
ATOM 868 N N . VAL A 1 108 ? -0.187 1.654 -4.511 1.00 78.62 108 VAL A N 1
ATOM 869 C CA . VAL A 1 108 ? 1.178 2.164 -4.352 1.00 78.62 108 VAL A CA 1
ATOM 870 C C . VAL A 1 108 ? 2.151 1.393 -5.234 1.00 78.62 108 VAL A C 1
ATOM 872 O O . VAL A 1 108 ? 3.030 2.016 -5.821 1.00 78.62 108 VAL A O 1
ATOM 875 N N . SER A 1 109 ? 1.993 0.075 -5.382 1.00 75.12 109 SER A N 1
ATOM 876 C CA . SER A 1 109 ? 2.827 -0.709 -6.299 1.00 75.12 109 SER A CA 1
ATOM 877 C C . SER A 1 109 ? 2.610 -0.300 -7.762 1.00 75.12 109 SER A C 1
ATOM 879 O O . SER A 1 109 ? 3.579 -0.094 -8.493 1.00 75.12 109 SER A O 1
ATOM 881 N N . PHE A 1 110 ? 1.353 -0.073 -8.156 1.00 71.19 110 PHE A N 1
ATOM 882 C CA . PHE A 1 110 ? 0.982 0.391 -9.491 1.00 71.19 110 PHE A CA 1
ATOM 883 C C . PHE A 1 110 ? 1.543 1.794 -9.779 1.00 71.19 110 PHE A C 1
ATOM 885 O O . PHE A 1 110 ? 2.302 1.988 -10.727 1.00 71.19 110 PHE A O 1
ATOM 892 N N . VAL A 1 111 ? 1.276 2.759 -8.893 1.00 75.38 111 VAL A N 1
ATOM 893 C CA . VAL A 1 111 ? 1.774 4.142 -9.012 1.00 75.38 111 VAL A CA 1
ATOM 894 C C . VAL A 1 111 ? 3.299 4.214 -8.861 1.00 75.38 111 VAL A C 1
ATOM 896 O O . VAL A 1 111 ? 3.944 5.098 -9.422 1.00 75.38 111 VAL A O 1
ATOM 899 N N . GLY A 1 112 ? 3.903 3.306 -8.095 1.00 73.56 112 GLY A N 1
ATOM 900 C CA . GLY A 1 112 ? 5.349 3.208 -7.918 1.00 73.56 112 GLY A CA 1
ATOM 901 C C . GLY A 1 112 ? 6.060 2.875 -9.225 1.00 73.56 112 GLY A C 1
ATOM 902 O O . GLY A 1 112 ? 7.021 3.561 -9.578 1.00 73.56 112 GLY A O 1
ATOM 903 N N . GLY A 1 113 ? 5.547 1.891 -9.972 1.00 75.69 113 GLY A N 1
ATOM 904 C CA . GLY A 1 113 ? 6.032 1.565 -11.315 1.00 75.69 113 GLY A CA 1
ATOM 905 C C . GLY A 1 113 ? 5.949 2.761 -12.266 1.00 75.69 113 GLY A C 1
ATOM 906 O O . GLY A 1 113 ? 6.934 3.092 -12.929 1.00 75.69 113 GLY A O 1
ATOM 907 N N . ASP A 1 114 ? 4.827 3.481 -12.249 1.00 79.69 114 ASP A N 1
ATOM 908 C CA . ASP A 1 114 ? 4.646 4.688 -13.061 1.00 79.69 114 ASP A CA 1
ATOM 909 C C . ASP A 1 114 ? 5.605 5.811 -12.657 1.00 79.69 114 ASP A C 1
ATOM 911 O O . ASP A 1 114 ? 6.199 6.456 -13.517 1.00 79.69 114 ASP A O 1
ATOM 915 N N . LYS A 1 115 ? 5.846 6.025 -11.358 1.00 83.88 115 LYS A N 1
ATOM 916 C CA . LYS A 1 115 ? 6.831 7.014 -10.888 1.00 83.88 115 LYS A CA 1
ATOM 917 C C . LYS A 1 115 ? 8.254 6.681 -11.334 1.00 83.88 115 LYS A C 1
ATOM 919 O O . LYS A 1 115 ? 9.003 7.600 -11.663 1.00 83.88 115 LYS A O 1
ATOM 924 N N . VAL A 1 116 ? 8.640 5.403 -11.329 1.00 86.69 116 VAL A N 1
ATOM 925 C CA . VAL A 1 116 ? 9.955 4.964 -11.825 1.00 86.69 116 VAL A CA 1
ATOM 926 C C . VAL A 1 116 ? 10.057 5.220 -13.327 1.00 86.69 116 VAL A C 1
ATOM 928 O O . VAL A 1 116 ? 10.980 5.909 -13.760 1.00 86.69 116 VAL A O 1
ATOM 931 N N . ARG A 1 117 ? 9.065 4.777 -14.108 1.00 87.62 117 ARG A N 1
ATOM 932 C CA . ARG A 1 117 ? 9.014 5.015 -15.560 1.00 87.62 117 ARG A CA 1
ATOM 933 C C . ARG A 1 117 ? 9.014 6.499 -15.911 1.00 87.62 117 ARG A C 1
ATOM 935 O O . ARG A 1 117 ? 9.707 6.902 -16.838 1.00 87.62 117 ARG A O 1
ATOM 942 N N . MET A 1 118 ? 8.316 7.330 -15.137 1.00 88.81 118 MET A N 1
ATOM 943 C CA . MET A 1 118 ? 8.302 8.783 -15.326 1.00 88.81 118 MET A CA 1
ATOM 944 C C . MET A 1 118 ? 9.680 9.418 -15.123 1.00 88.81 118 MET A C 1
ATOM 946 O O . MET A 1 118 ? 10.044 10.316 -15.880 1.00 88.81 118 MET A O 1
ATOM 950 N N . LYS A 1 119 ? 10.474 8.948 -14.152 1.00 91.06 119 LYS A N 1
ATOM 951 C CA . LYS A 1 119 ? 11.863 9.412 -13.986 1.00 91.06 119 LYS A CA 1
ATOM 952 C C . LYS A 1 119 ? 12.741 8.993 -15.164 1.00 91.06 119 LYS A C 1
ATOM 954 O O . LYS A 1 119 ? 13.498 9.816 -15.677 1.00 91.06 119 LYS A O 1
ATOM 959 N N . GLU A 1 120 ? 12.618 7.746 -15.614 1.00 94.50 120 GLU A N 1
ATOM 960 C CA . GLU A 1 120 ? 13.355 7.250 -16.783 1.00 94.50 120 GLU A CA 1
ATOM 961 C C . GLU A 1 120 ? 12.962 8.005 -18.065 1.00 94.50 120 GLU A C 1
ATOM 963 O O . GLU A 1 120 ? 13.823 8.362 -18.869 1.00 94.50 120 GLU A O 1
ATOM 968 N N . LEU A 1 121 ? 11.680 8.348 -18.227 1.00 91.75 121 LEU A N 1
ATOM 969 C CA . LEU A 1 121 ? 11.193 9.167 -19.336 1.00 91.75 121 LEU A CA 1
ATOM 970 C C . LEU A 1 121 ? 11.757 10.594 -19.289 1.00 91.75 121 LEU A C 1
ATOM 972 O O . LEU A 1 121 ? 12.231 11.094 -20.306 1.00 91.75 121 LEU A O 1
ATOM 976 N N . GLN A 1 122 ? 11.766 11.238 -18.117 1.00 92.00 122 GLN A N 1
ATOM 977 C CA . GLN A 1 122 ? 12.383 12.559 -17.945 1.00 92.00 122 GLN A CA 1
ATOM 978 C C . GLN A 1 122 ? 13.874 12.541 -18.295 1.00 92.00 122 GLN A C 1
ATOM 980 O O . GLN A 1 122 ? 14.361 13.454 -18.964 1.00 92.00 122 GLN A O 1
ATOM 985 N N . LYS A 1 123 ? 14.595 11.492 -17.886 1.00 92.94 123 LYS A N 1
ATOM 986 C CA . LYS A 1 123 ? 16.010 11.300 -18.225 1.00 92.94 123 LYS A CA 1
ATOM 987 C C . LYS A 1 123 ? 16.211 11.161 -19.736 1.00 92.94 123 LYS A C 1
ATOM 989 O O . LYS A 1 123 ? 17.104 11.806 -20.283 1.00 92.94 123 LYS A O 1
ATOM 994 N N . LEU A 1 124 ? 15.371 10.370 -20.409 1.00 92.19 124 LEU A N 1
ATOM 995 C CA . LEU A 1 124 ? 15.410 10.206 -21.864 1.00 92.19 124 LEU A CA 1
ATOM 996 C C . LEU A 1 124 ? 15.130 11.530 -22.588 1.00 92.19 124 LEU A C 1
ATOM 998 O O . LEU A 1 124 ? 15.893 11.910 -23.469 1.00 92.19 124 LEU A O 1
ATOM 1002 N N . MET A 1 125 ? 14.101 12.273 -22.173 1.00 90.94 125 MET A N 1
ATOM 1003 C CA . MET A 1 125 ? 13.789 13.591 -22.739 1.00 90.94 125 MET A CA 1
ATOM 1004 C C . MET A 1 125 ? 14.941 14.581 -22.557 1.00 90.94 125 MET A C 1
ATOM 1006 O O . MET A 1 125 ? 15.286 15.313 -23.484 1.00 90.94 125 MET A O 1
ATOM 1010 N N . ALA A 1 126 ? 15.554 14.611 -21.371 1.00 90.94 126 ALA A N 1
ATOM 1011 C CA . ALA A 1 126 ? 16.698 15.472 -21.095 1.00 90.94 126 ALA A CA 1
ATOM 1012 C C . ALA A 1 126 ? 17.909 15.107 -21.961 1.00 90.94 126 ALA A C 1
ATOM 1014 O O . ALA A 1 126 ? 18.644 15.993 -22.388 1.00 90.94 126 ALA A O 1
ATOM 1015 N N . PHE A 1 127 ? 18.107 13.818 -22.240 1.00 89.94 127 PHE A N 1
ATOM 1016 C CA . PHE A 1 127 ? 19.147 13.345 -23.143 1.00 89.94 127 PHE A CA 1
ATOM 1017 C C . PHE A 1 127 ? 18.890 13.787 -24.589 1.00 89.94 127 PHE A C 1
ATOM 1019 O O . PHE A 1 127 ? 19.746 14.435 -25.185 1.00 89.94 127 PHE A O 1
ATOM 1026 N N . THR A 1 128 ? 17.695 13.534 -25.132 1.00 87.56 128 THR A N 1
ATOM 1027 C CA . THR A 1 128 ? 17.365 13.887 -26.524 1.00 87.56 128 THR A CA 1
ATOM 1028 C C . THR A 1 128 ? 17.324 15.396 -26.758 1.00 87.56 128 THR A C 1
ATOM 1030 O O . THR A 1 128 ? 17.627 15.863 -27.853 1.00 87.56 128 THR A O 1
ATOM 1033 N N . SER A 1 129 ? 16.986 16.177 -25.728 1.00 89.06 129 SER A N 1
ATOM 1034 C CA . SER A 1 129 ? 16.931 17.644 -25.810 1.00 89.06 129 SER A CA 1
ATOM 1035 C C . SER A 1 129 ? 18.304 18.302 -25.963 1.00 89.06 129 SER A C 1
ATOM 1037 O O . SER A 1 129 ? 18.371 19.464 -26.351 1.00 89.06 129 SER A O 1
ATOM 1039 N N . LYS A 1 130 ? 19.403 17.589 -25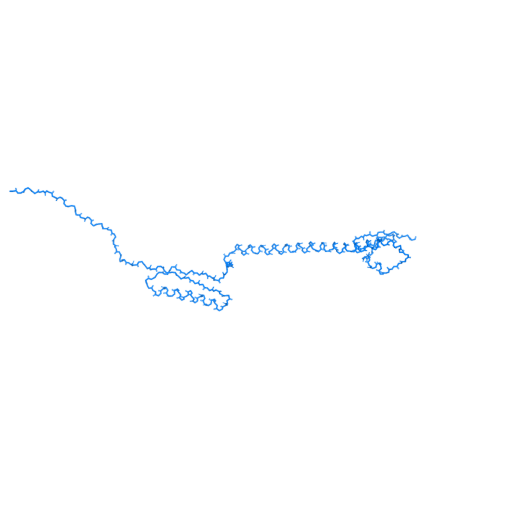.678 1.00 83.44 130 LYS A N 1
ATOM 1040 C CA . LYS A 1 130 ? 20.765 18.123 -25.846 1.00 83.44 130 LYS A CA 1
ATOM 1041 C C . LYS A 1 130 ? 21.171 18.286 -27.313 1.00 83.44 130 LYS A C 1
ATOM 1043 O O . LYS A 1 130 ? 22.118 19.011 -27.583 1.00 83.44 130 LYS A O 1
ATOM 1048 N N . GLY A 1 131 ? 20.460 17.653 -28.251 1.00 70.75 131 GLY A N 1
ATOM 1049 C CA . GLY A 1 131 ? 20.660 17.857 -29.691 1.00 70.75 131 GLY A CA 1
ATOM 1050 C C . GLY A 1 131 ? 21.983 17.320 -30.250 1.00 70.75 131 GLY A C 1
ATOM 1051 O O . GLY A 1 131 ? 22.299 17.583 -31.408 1.00 70.75 131 GLY A O 1
ATOM 1052 N N . GLU A 1 132 ? 22.753 16.565 -29.465 1.00 78.00 132 GLU A N 1
ATOM 1053 C CA . GLU A 1 132 ? 23.981 15.927 -29.934 1.00 78.00 132 GLU A CA 1
ATOM 1054 C C . GLU A 1 132 ? 23.637 14.647 -30.699 1.00 78.00 132 GLU A C 1
ATOM 1056 O O . GLU A 1 132 ? 23.104 13.683 -30.148 1.00 78.00 132 GLU A O 1
ATOM 1061 N N . MET A 1 133 ? 23.931 14.646 -31.999 1.00 80.25 133 MET A N 1
ATOM 1062 C CA . MET A 1 133 ? 23.794 13.457 -32.829 1.00 80.25 133 MET A CA 1
ATOM 1063 C C . MET A 1 133 ? 24.877 12.449 -32.444 1.00 80.25 133 MET A C 1
ATOM 1065 O O . MET A 1 133 ? 26.070 12.742 -32.527 1.00 80.25 133 MET A O 1
ATOM 1069 N N . LEU A 1 134 ? 24.459 11.249 -32.045 1.00 82.69 134 LEU A N 1
ATOM 1070 C CA . LEU A 1 134 ? 25.391 10.168 -31.759 1.00 82.69 134 LEU A CA 1
ATOM 1071 C C . LEU A 1 134 ? 26.028 9.679 -33.061 1.00 82.69 134 LEU A C 1
ATOM 1073 O O . LEU A 1 134 ? 25.333 9.230 -33.968 1.00 82.69 134 LEU A O 1
ATOM 1077 N N . ILE A 1 135 ? 27.355 9.755 -33.133 1.00 87.44 135 ILE A N 1
ATOM 1078 C CA . ILE A 1 135 ? 28.148 9.280 -34.280 1.00 87.44 135 ILE A CA 1
ATOM 1079 C C . ILE A 1 135 ? 28.768 7.898 -34.047 1.00 87.44 135 ILE A C 1
ATOM 1081 O O . ILE A 1 135 ? 29.323 7.301 -34.964 1.00 87.44 135 ILE A O 1
ATOM 1085 N N . ALA A 1 136 ? 28.702 7.401 -32.813 1.00 90.25 136 ALA A N 1
ATOM 1086 C CA . ALA A 1 136 ? 29.260 6.124 -32.410 1.00 90.25 136 ALA A CA 1
ATOM 1087 C C . ALA A 1 136 ? 28.389 5.486 -31.327 1.00 90.25 136 ALA A C 1
ATOM 1089 O O . ALA A 1 136 ? 27.679 6.169 -30.583 1.00 90.25 136 ALA A O 1
ATOM 1090 N N . PHE A 1 137 ? 28.467 4.163 -31.245 1.00 90.50 137 PHE A N 1
ATOM 1091 C CA . PHE A 1 137 ? 27.790 3.387 -30.221 1.00 90.50 137 PHE A CA 1
ATOM 1092 C C . PHE A 1 137 ? 28.500 3.514 -28.861 1.00 90.50 137 PHE A C 1
ATOM 1094 O O . PHE A 1 137 ? 29.725 3.613 -28.796 1.00 90.50 137 PHE A O 1
ATOM 1101 N N . SER A 1 138 ? 27.719 3.498 -27.779 1.00 90.94 138 SER A N 1
ATOM 1102 C CA . SER A 1 138 ? 28.202 3.527 -26.395 1.00 90.94 138 SER A CA 1
ATOM 1103 C C . SER A 1 138 ? 27.411 2.538 -25.551 1.00 90.94 138 SER A C 1
ATOM 1105 O O . SER A 1 138 ? 26.195 2.683 -25.396 1.00 90.94 138 SER A O 1
ATOM 1107 N N . ASP A 1 139 ? 28.121 1.575 -24.963 1.00 91.88 139 ASP A N 1
ATOM 1108 C CA . ASP A 1 139 ? 27.546 0.593 -24.042 1.00 91.88 139 ASP A CA 1
ATOM 1109 C C . ASP A 1 139 ? 26.886 1.263 -22.835 1.00 91.88 139 ASP A C 1
ATOM 1111 O O . ASP A 1 139 ? 25.806 0.865 -22.406 1.00 91.88 139 ASP A O 1
ATOM 1115 N N . GLU A 1 140 ? 27.505 2.318 -22.301 1.00 90.62 140 GLU A N 1
ATOM 1116 C CA . GLU A 1 140 ? 26.993 3.032 -21.132 1.00 90.62 140 GLU A CA 1
ATOM 1117 C C . GLU A 1 140 ? 25.646 3.697 -21.434 1.00 90.62 140 GLU A C 1
ATOM 1119 O O . GLU A 1 140 ? 24.696 3.548 -20.664 1.00 90.62 140 GLU A O 1
ATOM 1124 N N . MET A 1 141 ? 25.526 4.376 -22.580 1.00 88.31 141 MET A N 1
ATOM 1125 C CA . MET A 1 141 ? 24.256 4.980 -22.996 1.00 88.31 141 MET A CA 1
ATOM 1126 C C . MET A 1 141 ? 23.204 3.921 -23.314 1.00 88.31 141 MET A C 1
ATOM 1128 O O . MET A 1 141 ? 22.039 4.077 -22.945 1.00 88.31 141 MET A O 1
ATOM 1132 N N . PHE A 1 142 ? 23.608 2.833 -23.964 1.00 91.44 142 PHE A N 1
ATOM 1133 C CA . PHE A 1 142 ? 22.711 1.733 -24.282 1.00 91.44 142 PHE A CA 1
ATOM 1134 C C . PHE A 1 142 ? 22.123 1.112 -23.006 1.00 91.44 142 PHE A C 1
ATOM 1136 O O . PHE A 1 142 ? 20.904 1.081 -22.838 1.00 91.44 142 PHE A O 1
ATOM 1143 N N . LEU A 1 143 ? 22.972 0.723 -22.051 1.00 92.00 143 LEU A N 1
ATOM 1144 C CA . LEU A 1 143 ? 22.552 0.174 -20.758 1.00 92.00 143 LEU A CA 1
ATOM 1145 C C . LEU A 1 143 ? 21.802 1.200 -19.898 1.00 92.00 143 LEU A C 1
ATOM 1147 O O . LEU A 1 143 ? 21.006 0.825 -19.031 1.00 92.00 143 LEU A O 1
ATOM 1151 N N . ALA A 1 144 ? 22.026 2.499 -20.114 1.00 91.56 144 ALA A N 1
ATOM 1152 C CA . ALA A 1 144 ? 21.316 3.550 -19.399 1.00 91.56 144 ALA A CA 1
ATOM 1153 C C . ALA A 1 144 ? 19.834 3.649 -19.784 1.00 91.56 144 ALA A C 1
ATOM 1155 O O . ALA A 1 144 ? 19.050 4.038 -18.917 1.00 91.56 144 ALA A O 1
ATOM 1156 N N . PHE A 1 145 ? 19.451 3.302 -21.019 1.00 93.50 145 PHE A N 1
ATOM 1157 C CA . PHE A 1 145 ? 18.087 3.508 -21.530 1.00 93.50 145 PHE A CA 1
ATOM 1158 C C . PHE A 1 145 ? 17.359 2.228 -21.946 1.00 93.50 145 PHE A C 1
ATOM 1160 O O . PHE A 1 145 ? 16.135 2.176 -21.823 1.00 93.50 145 PHE A O 1
ATOM 1167 N N . VAL A 1 146 ? 18.073 1.199 -22.403 1.00 94.19 146 VAL A N 1
ATOM 1168 C CA . VAL A 1 146 ? 17.481 -0.066 -22.855 1.00 94.19 146 VAL A CA 1
ATOM 1169 C C . VAL A 1 146 ? 17.333 -1.026 -21.675 1.00 94.19 146 VAL A C 1
ATOM 1171 O O . VAL A 1 146 ? 18.244 -1.205 -20.868 1.00 94.19 146 VAL A O 1
ATOM 1174 N N . GLU A 1 147 ? 16.151 -1.622 -21.554 1.00 94.31 147 GLU A N 1
ATOM 1175 C CA . GLU A 1 147 ? 15.813 -2.648 -20.566 1.00 94.31 147 GLU A CA 1
ATOM 1176 C C . GLU A 1 147 ? 15.982 -4.052 -21.150 1.00 94.31 147 GLU A C 1
ATOM 1178 O O . GLU A 1 147 ? 16.594 -4.916 -20.528 1.00 94.31 147 GLU A O 1
ATOM 1183 N N . SER A 1 148 ? 15.461 -4.284 -22.355 1.00 95.69 148 SER A N 1
ATOM 1184 C CA . SER A 1 148 ? 15.586 -5.563 -23.060 1.00 95.69 148 SER A CA 1
ATOM 1185 C C . SER A 1 148 ? 15.395 -5.391 -24.567 1.00 95.69 148 SER A C 1
ATOM 1187 O O . SER A 1 148 ? 14.915 -4.356 -25.031 1.00 95.69 148 SER A O 1
ATOM 1189 N N . ILE A 1 149 ? 15.778 -6.408 -25.340 1.00 94.69 149 ILE A N 1
ATOM 1190 C CA . ILE A 1 149 ? 15.529 -6.477 -26.782 1.00 94.69 149 ILE A CA 1
ATOM 1191 C C . ILE A 1 149 ? 14.741 -7.746 -27.077 1.00 94.69 149 ILE A C 1
ATOM 1193 O O . ILE A 1 149 ? 15.119 -8.830 -26.633 1.00 94.69 149 ILE A O 1
ATOM 1197 N N . THR A 1 150 ? 13.697 -7.610 -27.887 1.00 95.06 150 THR A N 1
ATOM 1198 C CA . THR A 1 150 ? 12.939 -8.731 -28.438 1.00 95.06 150 THR A CA 1
ATOM 1199 C C . THR A 1 150 ? 13.178 -8.823 -29.938 1.00 95.06 150 THR A C 1
ATOM 1201 O O . THR A 1 150 ? 12.997 -7.851 -30.668 1.00 95.06 150 THR A O 1
ATOM 1204 N N . VAL A 1 151 ? 13.561 -10.005 -30.417 1.00 94.69 151 VAL A N 1
ATOM 1205 C CA . VAL A 1 151 ? 13.626 -10.303 -31.853 1.00 94.69 151 VAL A CA 1
ATOM 1206 C C . VAL A 1 151 ? 12.278 -10.887 -32.263 1.00 94.69 151 VAL A C 1
ATOM 1208 O O . VAL A 1 151 ? 12.002 -12.053 -31.999 1.00 94.69 151 VAL A O 1
ATOM 1211 N N . GLU A 1 152 ? 11.416 -10.072 -32.874 1.00 90.94 152 GLU A N 1
ATOM 1212 C CA . GLU A 1 152 ? 10.099 -10.531 -33.338 1.00 90.94 152 GLU A CA 1
ATOM 1213 C C . GLU A 1 152 ? 10.225 -11.384 -34.603 1.00 90.94 152 GLU A C 1
ATOM 1215 O O . GLU A 1 152 ? 9.543 -12.393 -34.765 1.00 90.94 152 GLU A O 1
ATOM 1220 N N . THR A 1 153 ? 11.109 -10.979 -35.517 1.00 92.19 153 THR A N 1
ATOM 1221 C CA . THR A 1 153 ? 11.406 -11.721 -36.746 1.00 92.19 153 THR A CA 1
ATOM 1222 C C . THR A 1 153 ? 12.869 -11.529 -37.134 1.00 92.19 153 THR A C 1
ATOM 1224 O O . THR A 1 153 ? 13.544 -10.641 -36.621 1.00 92.19 153 THR A O 1
ATOM 1227 N N . ARG A 1 154 ? 13.344 -12.293 -38.125 1.00 88.00 154 ARG A N 1
ATOM 1228 C CA . ARG A 1 154 ? 14.680 -12.115 -38.725 1.00 88.00 154 ARG A CA 1
ATOM 1229 C C . ARG A 1 154 ? 14.973 -10.697 -39.247 1.00 88.00 154 ARG A C 1
ATOM 1231 O O . ARG A 1 154 ? 16.134 -10.339 -39.363 1.00 88.00 154 ARG A O 1
ATOM 1238 N N . GLU A 1 155 ? 13.944 -9.902 -39.540 1.00 93.69 155 GLU A N 1
ATOM 1239 C CA . GLU A 1 155 ? 14.075 -8.522 -40.033 1.00 93.69 155 GLU A CA 1
ATOM 1240 C C . GLU A 1 155 ? 13.569 -7.481 -39.027 1.00 93.69 155 GLU A C 1
ATOM 1242 O O . GLU A 1 155 ? 13.535 -6.297 -39.346 1.00 93.69 155 GLU A O 1
ATOM 1247 N N . ARG A 1 156 ? 13.113 -7.883 -37.836 1.00 93.69 156 ARG A N 1
ATOM 1248 C CA . ARG A 1 156 ? 12.439 -6.969 -36.909 1.00 93.69 156 ARG A CA 1
ATOM 1249 C C . ARG A 1 156 ? 12.874 -7.203 -35.476 1.00 93.69 156 ARG A C 1
ATOM 1251 O O . ARG A 1 156 ? 12.661 -8.287 -34.931 1.00 93.69 156 ARG A O 1
ATOM 1258 N N . ILE A 1 157 ? 13.381 -6.141 -34.867 1.00 95.69 157 ILE A N 1
ATOM 1259 C CA . ILE A 1 157 ? 13.756 -6.101 -33.459 1.00 95.69 157 ILE A CA 1
ATOM 1260 C C . ILE A 1 157 ? 13.008 -4.978 -32.747 1.00 95.69 157 ILE A C 1
ATOM 1262 O O . ILE A 1 157 ? 12.682 -3.950 -33.342 1.00 95.69 157 ILE A O 1
ATOM 1266 N N . VAL A 1 158 ? 12.725 -5.189 -31.469 1.00 95.62 158 VAL A N 1
ATOM 1267 C CA . VAL A 1 158 ? 12.066 -4.226 -30.594 1.00 95.62 158 VAL A CA 1
ATOM 1268 C C . VAL A 1 158 ? 12.967 -3.976 -29.399 1.00 95.62 158 VAL A C 1
ATOM 1270 O O . VAL A 1 158 ? 13.293 -4.900 -28.659 1.00 95.62 158 VAL A O 1
ATOM 1273 N N . PHE A 1 159 ? 13.353 -2.724 -29.199 1.00 96.38 159 PHE A N 1
ATOM 1274 C CA . PHE A 1 159 ? 14.043 -2.268 -28.003 1.00 96.38 159 PHE A CA 1
ATOM 1275 C C . PHE A 1 159 ? 13.001 -1.808 -26.990 1.00 96.38 159 PHE A C 1
ATOM 1277 O O . PHE A 1 159 ? 12.263 -0.851 -27.236 1.00 96.38 159 PHE A O 1
ATOM 1284 N N . HIS A 1 160 ? 12.955 -2.479 -25.848 1.00 94.06 160 HIS A N 1
ATOM 1285 C CA . HIS A 1 160 ? 12.155 -2.074 -24.703 1.00 94.06 160 HIS A CA 1
ATOM 1286 C C . HIS A 1 160 ? 12.990 -1.118 -23.857 1.00 94.06 160 HIS A C 1
ATOM 1288 O O . HIS A 1 160 ? 14.049 -1.498 -23.355 1.00 94.06 160 HIS A O 1
ATOM 1294 N N . LEU A 1 161 ? 12.555 0.134 -23.729 1.00 94.50 161 LEU A N 1
ATOM 1295 C CA . LEU A 1 161 ? 13.242 1.145 -22.930 1.00 94.50 161 LEU A CA 1
ATOM 1296 C C . LEU A 1 161 ? 12.747 1.127 -21.484 1.00 94.50 161 LEU A C 1
ATOM 1298 O O . LEU A 1 161 ? 11.562 0.919 -21.229 1.00 94.50 161 LEU A O 1
ATOM 1302 N N . LYS A 1 162 ? 13.625 1.488 -20.544 1.00 92.94 162 LYS A N 1
ATOM 1303 C CA . LYS A 1 162 ? 13.306 1.597 -19.106 1.00 92.94 162 LYS A CA 1
ATOM 1304 C C . LYS A 1 162 ? 12.207 2.627 -18.796 1.00 92.94 162 LYS A C 1
ATOM 1306 O O . LYS A 1 162 ? 11.568 2.570 -17.748 1.00 92.94 162 LYS A O 1
ATOM 1311 N N . SER A 1 163 ? 11.956 3.561 -19.716 1.00 91.12 163 SER A N 1
ATOM 1312 C CA . SER A 1 163 ? 10.837 4.512 -19.658 1.00 91.12 163 SER A CA 1
ATOM 1313 C C . SER A 1 163 ? 9.472 3.885 -19.976 1.00 91.12 163 SER A C 1
ATOM 1315 O O . SER A 1 163 ? 8.446 4.533 -19.777 1.00 91.12 163 SER A O 1
ATOM 1317 N N . GLY A 1 164 ? 9.438 2.641 -20.465 1.00 89.31 164 GLY A N 1
ATOM 1318 C CA . GLY A 1 164 ? 8.237 1.947 -20.936 1.00 89.31 164 GLY A CA 1
ATOM 1319 C C . GLY A 1 164 ? 7.926 2.146 -22.426 1.00 89.31 164 GLY A C 1
ATOM 1320 O O . GLY A 1 164 ? 6.903 1.655 -22.898 1.00 89.31 164 GLY A O 1
ATOM 1321 N N . LEU A 1 165 ? 8.778 2.858 -23.171 1.00 92.44 165 LEU A N 1
ATOM 1322 C CA . LEU A 1 165 ? 8.653 3.019 -24.624 1.00 92.44 165 LEU A CA 1
ATOM 1323 C C . LEU A 1 165 ? 9.248 1.822 -25.373 1.00 92.44 165 LEU A C 1
ATOM 1325 O O . LEU A 1 165 ? 10.270 1.278 -24.964 1.00 92.44 165 LEU A O 1
ATOM 1329 N N . ASN A 1 166 ? 8.653 1.478 -26.516 1.00 94.62 166 ASN A N 1
ATOM 1330 C CA . ASN A 1 166 ? 9.153 0.434 -27.408 1.00 94.62 166 ASN A CA 1
ATOM 1331 C C . ASN A 1 166 ? 9.591 1.053 -28.737 1.00 94.62 166 ASN A C 1
ATOM 1333 O O . ASN A 1 166 ? 8.781 1.680 -29.421 1.00 94.62 166 ASN A O 1
ATOM 1337 N N . LEU A 1 167 ? 10.853 0.857 -29.115 1.00 94.12 167 LEU A N 1
ATOM 1338 C CA . LEU A 1 167 ? 11.380 1.274 -30.413 1.00 94.12 167 LEU A CA 1
ATOM 1339 C C . LEU A 1 167 ? 11.499 0.052 -31.313 1.00 94.12 167 LEU A C 1
ATOM 1341 O O . LEU A 1 167 ? 12.215 -0.890 -30.991 1.00 94.12 167 LEU A O 1
ATOM 1345 N N . THR A 1 168 ? 10.773 0.054 -32.427 1.00 95.12 168 THR A N 1
ATOM 1346 C CA . THR A 1 168 ? 10.846 -1.028 -33.415 1.00 95.12 168 THR A CA 1
ATOM 1347 C C . THR A 1 168 ? 11.782 -0.619 -34.534 1.00 95.12 168 THR A C 1
ATOM 1349 O O . THR A 1 168 ? 11.588 0.432 -35.143 1.00 95.12 168 THR A O 1
ATOM 1352 N N . GLU A 1 169 ? 12.748 -1.474 -34.838 1.00 92.62 169 GLU A N 1
ATOM 1353 C CA . GLU A 1 169 ? 13.688 -1.258 -35.927 1.00 92.62 169 GLU A CA 1
ATOM 1354 C C . GLU A 1 169 ? 13.660 -2.430 -36.902 1.00 92.62 169 GLU A C 1
ATOM 1356 O O . GLU A 1 169 ? 13.500 -3.598 -36.522 1.00 92.62 169 GLU A O 1
ATOM 1361 N N . ARG A 1 170 ? 13.773 -2.098 -38.191 1.00 92.31 170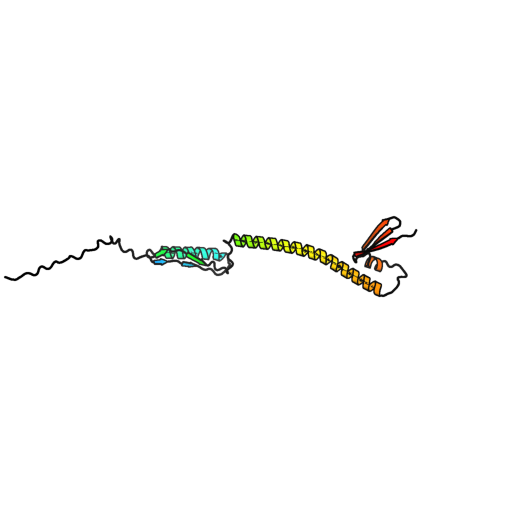 ARG A N 1
ATOM 1362 C CA . ARG A 1 170 ? 13.856 -3.084 -39.259 1.00 92.31 170 ARG A CA 1
ATOM 1363 C C . ARG A 1 170 ? 15.320 -3.306 -39.606 1.00 92.31 170 ARG A C 1
ATOM 1365 O O . ARG A 1 170 ? 15.988 -2.383 -40.059 1.00 92.31 170 ARG A O 1
ATOM 1372 N N . LEU A 1 171 ? 15.786 -4.536 -39.439 1.00 87.94 171 LEU A N 1
ATOM 1373 C CA . LEU A 1 171 ? 17.112 -4.936 -39.885 1.00 87.94 171 LEU A CA 1
ATOM 1374 C C . LEU A 1 171 ? 17.081 -5.091 -41.405 1.00 87.94 171 LEU A C 1
ATOM 1376 O O . LEU A 1 171 ? 16.332 -5.912 -41.938 1.00 87.94 171 LEU A O 1
ATOM 1380 N N . VAL A 1 172 ? 17.869 -4.273 -42.096 1.00 78.69 172 VAL A N 1
ATOM 1381 C CA . VAL A 1 172 ? 18.136 -4.442 -43.525 1.00 78.69 172 VAL A CA 1
ATOM 1382 C C . VAL A 1 172 ? 19.398 -5.293 -43.627 1.00 78.69 172 VAL A C 1
ATOM 1384 O O . VAL A 1 172 ? 20.455 -4.865 -43.164 1.00 78.69 172 VAL A O 1
ATOM 1387 N N . MET A 1 173 ? 19.256 -6.517 -44.143 1.00 58.84 173 MET A N 1
ATOM 1388 C CA . MET A 1 173 ? 20.392 -7.378 -44.500 1.00 58.84 173 MET A CA 1
ATOM 1389 C C . MET A 1 173 ? 21.024 -6.934 -45.815 1.00 58.84 173 MET A C 1
ATOM 1391 O O . MET A 1 173 ? 20.269 -6.461 -46.696 1.00 58.84 173 MET A O 1
#

Foldseek 3Di:
DDDDDDDDDDDPPDPPPDPPDPPPPQAAEDEEEEEDADDDPVCVVVRVVVQVVVVVVQVVDPSYDHNYYHYDDNDPPPPCVPPPVVVVVVVVVVVVVVVVVVVVVVVCVVVVLLVQLVVLVVVVCVVVVVVDDDPDDDPVVCVSFFDDKDPPDPQWIWTQTSSRDIDIGGHDD

Organism: NCBI:txid198431

pLDDT: mean 75.82, std 16.71, range [40.16, 96.38]

Sequence (173 aa):
MQQTKNITVIPARRRVGNSAKESEIPKLRVAAYCRVSTDSDEQATSYEAQVEHYTDYIRKNPEWEFAGIFADDGISGTNTKKREEFNKENNALLTEEQRLRAEKDKLVSFVGGDKVRMKELQKLMAFTSKGEMLIAFSDEMFLAFVESITVETRERIVFHLKSGLNLTERLVM